Protein AF-A0A0D3A0W7-F1 (afdb_monomer_lite)

Structure (mmCIF, N/CA/C/O backbone):
data_AF-A0A0D3A0W7-F1
#
_entry.id   AF-A0A0D3A0W7-F1
#
loop_
_atom_site.group_PDB
_atom_site.id
_atom_site.type_symbol
_atom_site.label_atom_id
_atom_site.label_alt_id
_atom_site.label_comp_id
_atom_site.label_asym_id
_atom_site.label_entity_id
_atom_site.label_seq_id
_atom_site.pdb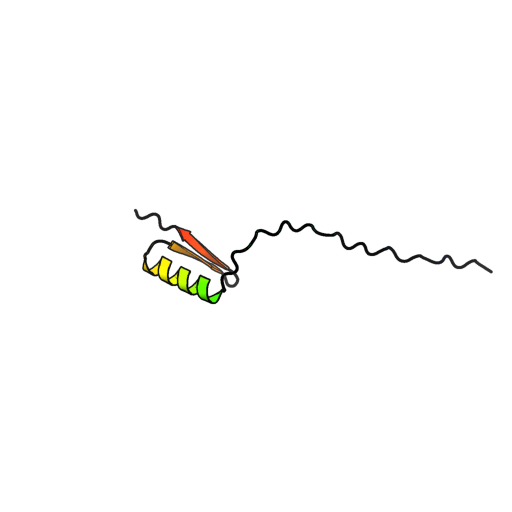x_PDB_ins_code
_atom_site.Cartn_x
_atom_site.Cartn_y
_atom_site.Cartn_z
_atom_site.occupancy
_atom_site.B_iso_or_equiv
_atom_site.auth_seq_id
_atom_site.auth_comp_id
_atom_site.auth_asym_id
_atom_site.auth_atom_id
_atom_site.pdbx_PDB_model_num
ATOM 1 N N . MET A 1 1 ? 45.886 6.211 -57.929 1.00 43.72 1 MET A N 1
ATOM 2 C CA . MET A 1 1 ? 45.811 7.001 -56.680 1.00 43.72 1 MET A CA 1
ATOM 3 C C . MET A 1 1 ? 44.337 7.291 -56.417 1.00 43.72 1 MET A C 1
ATOM 5 O O . MET A 1 1 ? 43.757 8.086 -57.138 1.00 43.72 1 MET A O 1
ATOM 9 N N . ALA A 1 2 ? 43.688 6.535 -55.529 1.00 52.50 2 ALA A N 1
ATOM 10 C CA . ALA A 1 2 ? 42.240 6.623 -55.302 1.00 52.50 2 ALA A CA 1
ATOM 11 C C . ALA A 1 2 ? 41.923 7.643 -54.189 1.00 52.50 2 ALA A C 1
ATOM 13 O O . ALA A 1 2 ? 42.647 7.659 -53.189 1.00 52.50 2 ALA A O 1
ATOM 14 N N . PRO A 1 3 ? 40.871 8.472 -54.312 1.00 61.88 3 PRO A N 1
ATOM 15 C CA . PRO A 1 3 ? 40.492 9.391 -53.246 1.00 61.88 3 PRO A CA 1
ATOM 16 C C . PRO A 1 3 ? 39.838 8.619 -52.092 1.00 61.88 3 PRO A C 1
ATOM 18 O O . PRO A 1 3 ? 38.889 7.856 -52.285 1.00 61.88 3 PRO A O 1
ATOM 21 N N . LYS A 1 4 ? 40.361 8.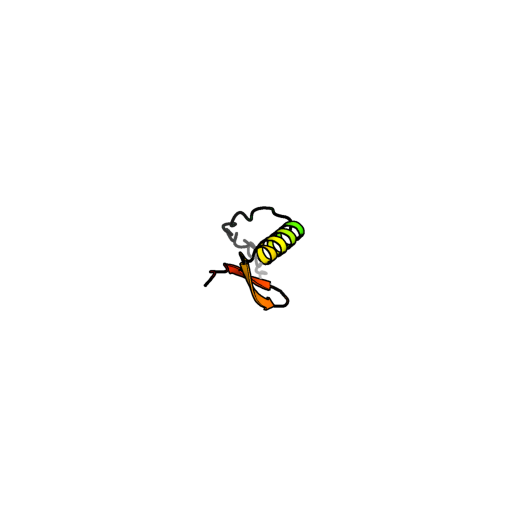806 -50.877 1.00 63.28 4 LYS A N 1
ATOM 22 C CA . LYS A 1 4 ? 39.773 8.276 -49.642 1.00 63.28 4 LYS A CA 1
ATOM 23 C C . LYS A 1 4 ? 38.476 9.040 -49.363 1.00 63.28 4 LYS A C 1
ATOM 25 O O . LYS A 1 4 ? 38.476 10.258 -49.259 1.00 63.28 4 LYS A O 1
ATOM 30 N N . LYS A 1 5 ? 37.363 8.313 -49.294 1.00 60.66 5 LYS A N 1
ATOM 31 C CA . LYS A 1 5 ? 36.028 8.826 -48.977 1.00 60.66 5 LYS A CA 1
ATOM 32 C C . LYS A 1 5 ? 35.913 8.957 -47.457 1.00 60.66 5 LYS A C 1
ATOM 34 O O . LYS A 1 5 ? 35.694 7.953 -46.780 1.00 60.66 5 LYS A O 1
ATOM 39 N N . ASP A 1 6 ? 36.097 10.164 -46.926 1.00 53.97 6 ASP A N 1
ATOM 40 C CA . ASP A 1 6 ? 35.923 10.448 -45.499 1.00 53.97 6 ASP A CA 1
ATOM 41 C C . ASP A 1 6 ? 34.466 10.203 -45.081 1.00 53.97 6 ASP A C 1
ATOM 43 O O . ASP A 1 6 ? 33.529 10.898 -45.478 1.00 53.97 6 ASP A O 1
ATOM 47 N N . LYS A 1 7 ? 34.263 9.142 -44.299 1.00 57.03 7 LYS A N 1
ATOM 48 C CA . LYS A 1 7 ? 32.975 8.767 -43.717 1.00 57.03 7 LYS A CA 1
ATOM 49 C C . LYS A 1 7 ? 32.732 9.643 -42.486 1.00 57.03 7 LYS A C 1
ATOM 51 O O . LYS A 1 7 ? 33.247 9.355 -41.410 1.00 57.03 7 LYS A O 1
ATOM 56 N N . VAL A 1 8 ? 31.946 10.703 -42.651 1.00 58.50 8 VAL A N 1
ATOM 57 C CA . VAL A 1 8 ? 31.454 11.558 -41.556 1.00 58.50 8 VAL A CA 1
ATOM 58 C C . VAL A 1 8 ? 30.731 10.687 -40.508 1.00 58.50 8 VAL A C 1
ATOM 60 O O . VAL A 1 8 ? 29.869 9.889 -40.896 1.00 58.50 8 VAL A O 1
ATOM 63 N N . PRO A 1 9 ? 31.055 10.769 -39.201 1.00 67.06 9 PRO A N 1
ATOM 64 C CA . PRO A 1 9 ? 30.318 10.023 -38.186 1.00 67.06 9 PRO A CA 1
ATOM 65 C C . PRO A 1 9 ? 28.881 10.566 -38.081 1.00 67.06 9 PRO A C 1
ATOM 67 O O . PRO A 1 9 ? 28.679 11.779 -38.175 1.00 67.06 9 PRO A O 1
ATOM 70 N N . PRO A 1 10 ? 27.867 9.702 -37.894 1.00 67.00 10 PRO A N 1
ATOM 71 C CA . PRO A 1 10 ? 26.497 10.165 -37.712 1.00 67.00 10 PRO A CA 1
ATOM 72 C C . PRO A 1 10 ? 26.409 11.039 -36.449 1.00 67.00 10 PRO A C 1
ATOM 74 O O . PRO A 1 10 ? 26.983 10.665 -35.421 1.00 67.00 10 PRO A O 1
ATOM 77 N N . PRO A 1 11 ? 25.680 12.172 -36.472 1.00 62.91 11 PRO A N 1
ATOM 78 C CA . PRO A 1 11 ? 25.380 12.900 -35.251 1.00 62.91 11 PRO A CA 1
ATOM 79 C C . PRO A 1 11 ? 24.527 11.984 -34.375 1.00 62.91 11 PRO A C 1
ATOM 81 O O . PRO A 1 11 ? 23.392 11.653 -34.714 1.00 62.91 11 PRO A O 1
ATOM 84 N N . SER A 1 12 ? 25.083 11.534 -33.252 1.00 62.38 12 SER A N 1
ATOM 85 C CA . SER A 1 12 ? 24.361 10.778 -32.234 1.00 62.38 12 SER A CA 1
ATOM 86 C C . SER A 1 12 ? 23.371 11.702 -31.521 1.00 62.38 12 SER A C 1
ATOM 88 O O . SER A 1 12 ? 23.571 12.079 -30.364 1.00 62.38 12 SER A O 1
ATOM 90 N N . SER A 1 13 ? 22.298 12.090 -32.206 1.00 60.69 13 SER A N 1
ATOM 91 C CA . SER A 1 13 ? 21.096 12.606 -31.570 1.00 60.69 13 SER A CA 1
ATOM 92 C C . SER A 1 13 ? 20.460 11.443 -30.814 1.00 60.69 13 SER A C 1
ATOM 94 O O . SER A 1 13 ? 19.636 10.690 -31.329 1.00 60.69 13 SER A O 1
ATOM 96 N N . LYS A 1 14 ? 20.881 11.258 -29.556 1.00 62.00 14 LYS A N 1
ATOM 97 C CA . LYS A 1 14 ? 20.097 10.469 -28.603 1.00 62.00 14 LYS A CA 1
ATOM 98 C C . LYS A 1 14 ? 18.666 11.009 -28.677 1.00 62.00 14 LYS A C 1
ATOM 100 O O . LYS A 1 14 ? 18.490 12.211 -28.469 1.00 62.00 14 LYS A O 1
ATOM 105 N N . PRO A 1 15 ? 17.654 10.180 -28.978 1.00 52.81 15 PRO A N 1
ATOM 106 C CA . PRO A 1 15 ? 16.284 10.652 -28.959 1.00 52.81 15 PRO A CA 1
ATOM 107 C C . PRO A 1 15 ? 15.999 11.143 -27.540 1.00 52.81 15 PRO A C 1
ATOM 109 O O . PRO A 1 15 ? 16.117 10.385 -26.573 1.00 52.81 15 PRO A O 1
ATOM 112 N N . ALA A 1 16 ? 15.673 12.429 -27.406 1.00 55.56 16 ALA A N 1
ATOM 113 C CA . ALA A 1 16 ? 15.145 12.981 -26.173 1.00 55.56 16 ALA A CA 1
ATOM 114 C C . ALA A 1 16 ? 13.802 12.292 -25.926 1.00 55.56 16 ALA A C 1
ATOM 116 O O . ALA A 1 16 ? 12.758 12.697 -26.435 1.00 55.56 16 ALA A O 1
ATOM 117 N N . LYS A 1 17 ? 13.834 11.190 -25.175 1.00 53.00 17 LYS A N 1
ATOM 118 C CA . LYS A 1 17 ? 12.631 10.593 -24.619 1.00 53.00 17 LYS A CA 1
ATOM 119 C C . LYS A 1 17 ? 12.068 11.639 -23.664 1.00 53.00 17 LYS A C 1
ATOM 121 O O . LYS A 1 17 ? 12.536 11.758 -22.535 1.00 53.00 17 LYS A O 1
ATOM 126 N N . SER A 1 18 ? 11.095 12.415 -24.141 1.00 54.53 18 SER A N 1
ATOM 127 C CA . SER A 1 18 ? 10.185 13.195 -23.305 1.00 54.53 18 SER A CA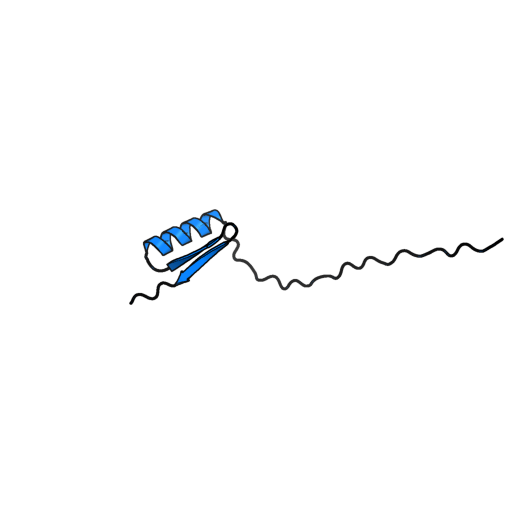 1
ATOM 128 C C . SER A 1 18 ? 9.397 12.199 -22.456 1.00 54.53 18 SER A C 1
ATOM 130 O O . SER A 1 18 ? 8.288 11.773 -22.774 1.00 54.53 18 SER A O 1
ATOM 132 N N . GLY A 1 19 ? 10.049 11.695 -21.412 1.00 44.91 19 GLY A N 1
ATOM 133 C CA . GLY A 1 19 ? 9.403 10.931 -20.371 1.00 44.91 19 GLY A CA 1
ATOM 134 C C . GLY A 1 19 ? 8.596 11.926 -19.566 1.00 44.91 19 GLY A C 1
ATOM 135 O O . GLY A 1 19 ? 9.150 12.557 -18.672 1.00 44.91 19 GLY A O 1
ATOM 136 N N . GLY A 1 20 ? 7.314 12.079 -19.905 1.00 54.78 20 GLY A N 1
ATOM 137 C CA . GLY A 1 20 ? 6.333 12.778 -19.081 1.00 54.78 20 GLY A CA 1
ATOM 138 C C . GLY A 1 20 ? 6.378 12.204 -17.667 1.00 54.78 20 GLY A C 1
ATOM 139 O O . GLY A 1 20 ? 5.801 11.155 -17.374 1.00 54.78 20 GLY A O 1
ATOM 140 N N . GLY A 1 21 ? 7.170 12.839 -16.810 1.00 48.03 21 GLY A N 1
ATOM 141 C CA . GLY A 1 21 ? 7.484 12.341 -15.488 1.00 48.03 21 GLY A CA 1
ATOM 142 C C . GLY A 1 21 ? 6.272 12.521 -14.599 1.00 48.03 21 GLY A C 1
ATOM 143 O O . GLY A 1 21 ? 6.015 13.626 -14.127 1.00 48.03 21 GLY A O 1
ATOM 144 N N . LYS A 1 22 ? 5.539 11.431 -14.336 1.00 59.09 22 LYS A N 1
ATOM 145 C CA . LYS A 1 22 ? 4.613 11.368 -13.201 1.00 59.09 22 LYS A CA 1
ATOM 146 C C . LYS A 1 22 ? 5.369 11.865 -11.973 1.00 59.09 22 LYS A C 1
ATOM 148 O O . LYS A 1 22 ? 6.353 11.247 -11.559 1.00 59.09 22 LYS A O 1
ATOM 153 N N . GLN A 1 23 ? 4.926 12.990 -11.424 1.00 55.41 23 GLN A N 1
ATOM 154 C CA . GLN A 1 23 ? 5.500 13.601 -10.235 1.00 55.41 23 GLN A CA 1
ATOM 155 C C . GLN A 1 23 ? 5.280 12.635 -9.069 1.00 55.41 23 GLN A C 1
ATOM 157 O O . GLN A 1 23 ? 4.209 12.571 -8.467 1.00 55.41 23 GLN A O 1
ATOM 162 N N . LYS A 1 24 ? 6.277 11.792 -8.793 1.00 63.41 24 LYS A N 1
ATOM 163 C CA . LYS A 1 24 ? 6.260 10.914 -7.626 1.00 63.41 24 LYS A CA 1
ATOM 164 C C . LYS A 1 24 ? 6.312 11.823 -6.404 1.00 63.41 24 LYS A C 1
ATOM 166 O O . LYS A 1 24 ? 7.249 12.611 -6.273 1.00 63.41 24 LYS A O 1
ATOM 171 N N . LYS A 1 25 ? 5.327 11.718 -5.505 1.00 64.12 25 LYS A N 1
ATOM 172 C CA . LYS A 1 25 ? 5.457 12.286 -4.157 1.00 64.12 25 LYS A CA 1
ATOM 173 C C . LYS A 1 25 ? 6.794 11.793 -3.602 1.00 64.12 25 LYS A C 1
ATOM 175 O O . LYS A 1 25 ? 7.023 10.584 -3.560 1.00 64.12 25 LYS A O 1
ATOM 180 N N . LYS A 1 26 ? 7.692 12.722 -3.259 1.00 65.75 26 LYS A N 1
ATOM 181 C CA . LYS A 1 26 ? 9.026 12.437 -2.712 1.00 65.75 26 LYS A CA 1
ATOM 182 C C . LYS A 1 26 ? 8.881 11.919 -1.278 1.00 65.75 26 LYS A C 1
ATOM 184 O O . LYS A 1 26 ? 9.220 12.605 -0.324 1.00 65.75 26 LYS A O 1
ATOM 189 N N . ILE A 1 27 ? 8.295 10.739 -1.120 1.00 74.50 27 ILE A N 1
ATOM 190 C CA . ILE A 1 27 ? 8.253 10.031 0.154 1.00 74.50 27 ILE A CA 1
ATOM 191 C C . ILE A 1 27 ? 9.454 9.095 0.211 1.00 74.50 27 ILE A C 1
ATOM 193 O O . ILE A 1 27 ? 9.745 8.375 -0.746 1.00 74.50 27 ILE A O 1
ATOM 197 N N . ASN A 1 28 ? 10.156 9.098 1.339 1.00 83.06 28 ASN A N 1
ATOM 198 C CA . ASN A 1 28 ? 11.226 8.139 1.569 1.00 83.06 28 ASN A CA 1
ATOM 199 C C . ASN A 1 28 ? 10.641 6.721 1.601 1.00 83.06 28 ASN A C 1
ATOM 201 O O . ASN A 1 28 ? 9.583 6.488 2.191 1.00 83.06 28 ASN A O 1
ATOM 205 N N . GLY A 1 29 ? 11.342 5.755 1.003 1.00 81.62 29 GLY A N 1
ATOM 206 C CA . GLY A 1 29 ? 10.881 4.363 0.959 1.00 81.62 29 GLY A CA 1
ATOM 207 C C . GLY A 1 29 ? 10.653 3.758 2.351 1.00 81.62 29 GLY A C 1
ATOM 208 O O . GLY A 1 29 ? 9.754 2.942 2.533 1.00 81.62 29 GLY A O 1
ATOM 209 N N . SER A 1 30 ? 11.408 4.202 3.359 1.00 85.00 30 SER A N 1
ATOM 210 C CA . SER A 1 30 ? 11.212 3.827 4.765 1.00 85.00 30 SER A CA 1
ATOM 211 C C . SER A 1 30 ? 9.879 4.326 5.332 1.00 85.00 30 SER A C 1
ATOM 213 O O . SER A 1 30 ? 9.175 3.560 5.989 1.00 85.00 30 SER A O 1
ATOM 215 N N . LEU A 1 31 ? 9.500 5.573 5.037 1.00 89.06 31 LEU A N 1
ATOM 216 C CA . LEU A 1 31 ? 8.223 6.160 5.449 1.00 89.06 31 LEU A CA 1
ATOM 217 C C . LEU A 1 31 ? 7.050 5.429 4.785 1.00 89.06 31 LEU A C 1
ATOM 219 O O . LEU A 1 31 ? 6.084 5.079 5.456 1.00 89.06 31 LEU A O 1
ATOM 223 N N . ALA A 1 32 ? 7.173 5.119 3.491 1.00 87.75 32 ALA A N 1
ATOM 224 C CA . ALA A 1 32 ? 6.165 4.347 2.769 1.00 87.75 32 ALA A CA 1
ATOM 225 C C . ALA A 1 32 ? 5.935 2.969 3.414 1.00 87.75 32 ALA A C 1
ATOM 227 O O . ALA A 1 32 ? 4.795 2.566 3.626 1.00 87.75 32 ALA A O 1
ATOM 228 N N . ARG A 1 33 ? 7.012 2.266 3.796 1.00 88.75 33 ARG A N 1
ATOM 229 C CA . ARG A 1 33 ? 6.917 0.964 4.479 1.00 88.75 33 ARG A CA 1
ATOM 230 C C . ARG A 1 33 ? 6.254 1.069 5.854 1.00 88.75 33 ARG A C 1
ATOM 232 O O . ARG A 1 33 ? 5.484 0.181 6.204 1.00 88.75 33 ARG A O 1
ATOM 239 N N . ARG A 1 34 ? 6.531 2.130 6.623 1.00 91.81 34 ARG A N 1
ATOM 240 C CA . ARG A 1 34 ? 5.861 2.377 7.915 1.00 91.81 34 ARG A CA 1
ATOM 241 C C . ARG A 1 34 ? 4.362 2.608 7.725 1.00 91.81 34 ARG A C 1
ATOM 243 O O . ARG A 1 34 ? 3.571 1.901 8.338 1.00 91.81 34 ARG A O 1
ATOM 250 N N . ALA A 1 35 ? 3.983 3.484 6.795 1.00 91.50 35 ALA A N 1
ATOM 251 C CA . ALA A 1 35 ? 2.580 3.755 6.487 1.00 91.50 35 ALA A CA 1
ATOM 252 C C . ALA A 1 35 ? 1.826 2.495 6.025 1.00 91.50 35 ALA A C 1
ATOM 254 O O . ALA A 1 35 ? 0.696 2.265 6.442 1.00 91.50 35 ALA A O 1
ATOM 255 N N . ILE A 1 36 ? 2.458 1.638 5.213 1.00 90.94 36 ILE A N 1
ATOM 256 C CA . ILE A 1 36 ? 1.873 0.350 4.807 1.00 90.94 36 ILE A CA 1
ATOM 257 C C . ILE A 1 36 ? 1.592 -0.535 6.030 1.00 90.94 36 ILE A C 1
ATOM 259 O O . ILE A 1 36 ? 0.499 -1.085 6.128 1.00 90.94 36 ILE A O 1
ATOM 263 N N . ARG A 1 37 ? 2.532 -0.645 6.981 1.00 91.44 37 ARG A N 1
ATOM 264 C CA . ARG A 1 37 ? 2.329 -1.427 8.217 1.00 91.44 37 ARG A CA 1
ATOM 265 C C . ARG A 1 37 ? 1.176 -0.880 9.057 1.00 91.44 37 ARG A C 1
ATOM 267 O O . ARG A 1 37 ? 0.361 -1.656 9.541 1.00 91.44 37 ARG A O 1
ATOM 274 N N . GLU A 1 38 ? 1.076 0.439 9.195 1.00 93.69 38 GLU A N 1
ATOM 275 C CA . GLU A 1 38 ? -0.034 1.074 9.914 1.00 93.69 38 GLU A CA 1
ATOM 276 C C . GLU A 1 38 ? -1.383 0.827 9.228 1.00 93.69 38 GLU A C 1
ATOM 278 O O . GLU A 1 38 ? -2.371 0.522 9.891 1.00 93.69 38 GLU A O 1
ATOM 283 N N . LEU A 1 39 ? -1.437 0.929 7.898 1.00 92.00 39 LEU A N 1
ATOM 284 C CA . LEU A 1 39 ? -2.658 0.683 7.128 1.00 92.00 39 LEU A CA 1
ATOM 285 C C . LEU A 1 39 ? -3.089 -0.790 7.171 1.00 92.00 39 LEU A C 1
ATOM 287 O O . LEU A 1 39 ? -4.289 -1.064 7.162 1.00 92.00 39 LEU A O 1
ATOM 291 N N . MET A 1 40 ? -2.135 -1.723 7.246 1.00 90.38 40 MET A N 1
ATOM 292 C CA . MET A 1 40 ? -2.415 -3.141 7.494 1.00 90.38 40 MET A CA 1
ATOM 293 C C . MET A 1 40 ? -2.957 -3.382 8.897 1.00 90.38 40 MET A C 1
ATOM 295 O O . MET A 1 40 ? -3.945 -4.091 9.042 1.00 90.38 40 MET A O 1
ATOM 299 N N . ALA A 1 41 ? -2.341 -2.780 9.919 1.00 91.38 41 ALA A N 1
ATOM 300 C CA . ALA A 1 41 ? -2.788 -2.917 11.305 1.00 91.38 41 ALA A CA 1
ATOM 301 C C . ALA A 1 41 ? -4.208 -2.364 11.502 1.00 91.38 41 ALA A C 1
ATOM 303 O O . ALA A 1 41 ? -5.004 -2.941 12.232 1.00 91.38 41 ALA A O 1
ATOM 304 N N . LYS A 1 42 ? -4.551 -1.281 10.794 1.00 92.31 42 LYS A N 1
ATOM 305 C CA . LYS A 1 42 ? -5.913 -0.726 10.749 1.00 92.31 42 LYS A CA 1
ATOM 306 C C . LYS A 1 42 ? -6.899 -1.578 9.937 1.00 92.31 42 LYS A C 1
ATOM 308 O O . LYS A 1 42 ? -8.078 -1.249 9.905 1.00 92.31 42 LYS A O 1
ATOM 313 N N . GLY A 1 43 ? -6.431 -2.604 9.223 1.00 89.50 43 GLY A N 1
ATOM 314 C CA . GLY A 1 43 ? -7.263 -3.433 8.350 1.00 89.50 43 GLY A CA 1
ATOM 315 C C . GLY A 1 43 ? -7.789 -2.708 7.108 1.00 89.50 43 GLY A C 1
ATOM 316 O O . GLY A 1 43 ? -8.739 -3.172 6.497 1.00 89.50 43 GLY A O 1
ATOM 317 N N . VAL A 1 44 ? -7.197 -1.572 6.715 1.00 92.19 44 VAL A N 1
ATOM 318 C CA . VAL A 1 44 ? -7.646 -0.769 5.557 1.00 92.19 44 VAL A CA 1
ATOM 319 C C . VAL A 1 44 ? -7.089 -1.318 4.242 1.00 92.19 44 VAL A C 1
ATOM 321 O O . VAL A 1 44 ? -7.690 -1.139 3.179 1.00 92.19 44 VAL A O 1
ATOM 324 N N . ILE A 1 45 ? -5.933 -1.982 4.293 1.00 93.06 45 ILE A N 1
ATOM 325 C CA . ILE A 1 45 ? -5.300 -2.632 3.142 1.00 93.06 45 ILE A CA 1
ATOM 326 C C . ILE A 1 45 ? -4.899 -4.063 3.487 1.00 93.06 45 ILE A C 1
ATOM 328 O O . ILE A 1 45 ? -4.530 -4.357 4.622 1.00 93.06 45 ILE A O 1
ATOM 332 N N . ARG A 1 46 ? -4.902 -4.936 2.480 1.00 90.69 46 ARG A N 1
ATOM 333 C CA . ARG A 1 46 ? -4.435 -6.321 2.584 1.00 90.69 46 ARG A CA 1
ATOM 334 C C . ARG A 1 46 ? -3.363 -6.613 1.546 1.00 90.69 46 ARG A C 1
ATOM 336 O O . ARG A 1 46 ? -3.395 -6.083 0.431 1.00 90.69 46 ARG A O 1
ATOM 343 N N . MET A 1 47 ? -2.410 -7.460 1.915 1.00 91.31 47 MET A N 1
ATOM 344 C CA . MET A 1 47 ? -1.447 -8.004 0.964 1.00 91.31 47 MET A CA 1
ATOM 345 C C . MET A 1 47 ? -2.147 -9.042 0.091 1.00 91.31 47 MET A C 1
ATOM 347 O O . MET A 1 47 ? -2.850 -9.904 0.608 1.00 91.31 47 MET A O 1
ATOM 351 N N . VAL A 1 48 ? -1.970 -8.936 -1.224 1.00 90.94 48 VAL A N 1
ATOM 352 C CA . VAL A 1 48 ? -2.506 -9.919 -2.182 1.00 90.94 48 VAL A CA 1
ATOM 353 C C . VAL A 1 48 ? -1.393 -10.813 -2.699 1.00 90.94 48 VAL A C 1
ATOM 355 O O . VAL A 1 48 ? -1.560 -12.022 -2.782 1.00 90.94 48 VAL A O 1
ATOM 358 N N . ALA A 1 49 ? -0.243 -10.218 -3.011 1.00 89.88 49 ALA A N 1
ATOM 359 C CA . ALA A 1 49 ? 0.921 -10.946 -3.484 1.00 89.88 49 ALA A CA 1
ATOM 360 C C . ALA A 1 49 ? 2.207 -10.266 -3.013 1.00 89.88 49 ALA A C 1
ATOM 362 O O . ALA A 1 49 ? 2.324 -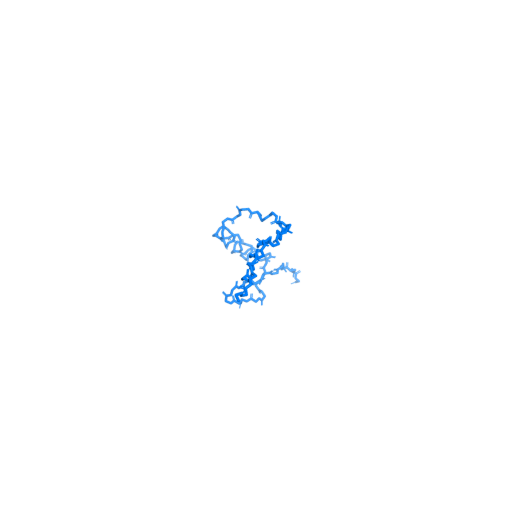9.034 -3.025 1.00 89.88 49 ALA A O 1
ATOM 363 N N . ALA A 1 50 ? 3.184 -11.084 -2.636 1.00 90.81 50 ALA A N 1
ATOM 364 C CA . ALA A 1 50 ? 4.548 -10.657 -2.372 1.00 90.81 50 ALA A CA 1
ATOM 365 C C . ALA A 1 50 ? 5.474 -11.296 -3.408 1.00 90.81 50 ALA A C 1
ATOM 367 O O . ALA A 1 50 ? 5.612 -12.515 -3.462 1.00 90.81 50 ALA A O 1
ATOM 368 N N . HIS A 1 51 ? 6.106 -10.462 -4.226 1.00 92.19 51 HIS A N 1
ATOM 369 C CA . HIS A 1 51 ? 7.180 -10.847 -5.127 1.00 92.19 51 HIS A CA 1
ATOM 370 C C . HIS A 1 51 ? 8.499 -10.221 -4.652 1.00 92.19 51 HIS A C 1
ATOM 372 O O . HIS A 1 51 ? 8.503 -9.256 -3.884 1.00 92.19 51 HIS A O 1
ATOM 378 N N . SER A 1 52 ? 9.632 -10.759 -5.104 1.00 85.25 52 SER A N 1
ATOM 379 C CA . SER A 1 52 ? 10.965 -10.330 -4.659 1.00 85.25 52 SER A CA 1
ATOM 380 C C . SER A 1 52 ? 11.254 -8.857 -4.965 1.00 85.25 52 SER A C 1
ATOM 382 O O . SER A 1 52 ? 11.910 -8.175 -4.181 1.00 85.25 52 SER A O 1
ATOM 384 N N . SER A 1 53 ? 10.728 -8.346 -6.078 1.00 85.38 53 SER A N 1
ATOM 385 C CA . SER A 1 53 ? 10.901 -6.957 -6.511 1.00 85.38 53 SER A CA 1
ATOM 386 C C . SER A 1 53 ? 9.700 -6.056 -6.208 1.00 85.38 53 SER A C 1
ATOM 388 O O . SER A 1 53 ? 9.821 -4.832 -6.286 1.00 85.38 53 SER A O 1
ATOM 390 N N . GLN A 1 54 ? 8.543 -6.629 -5.856 1.00 85.06 54 GLN A N 1
ATOM 391 C CA . GLN A 1 54 ? 7.303 -5.873 -5.710 1.00 85.06 54 GLN A CA 1
ATOM 392 C C . GLN A 1 54 ? 6.353 -6.498 -4.689 1.00 85.06 54 GLN A C 1
ATOM 394 O O . GLN A 1 54 ? 6.038 -7.681 -4.737 1.00 85.06 54 GLN A O 1
ATOM 399 N N . GLN A 1 55 ? 5.821 -5.663 -3.801 1.00 90.50 55 GLN A N 1
ATOM 400 C CA . GLN A 1 55 ? 4.737 -6.036 -2.898 1.00 90.50 55 GLN A CA 1
ATOM 401 C C . GLN A 1 55 ? 3.445 -5.374 -3.370 1.00 90.50 55 GLN A C 1
ATOM 403 O O . GLN A 1 55 ? 3.427 -4.165 -3.621 1.00 90.50 55 GLN A O 1
ATOM 408 N N . ILE A 1 56 ? 2.380 -6.163 -3.507 1.00 91.75 56 ILE A N 1
ATOM 409 C CA . ILE A 1 56 ? 1.090 -5.706 -4.025 1.00 91.75 56 ILE A CA 1
ATOM 410 C C . ILE A 1 56 ? 0.079 -5.661 -2.882 1.00 91.75 56 ILE A C 1
ATOM 412 O O . ILE A 1 56 ? -0.253 -6.679 -2.267 1.00 91.75 56 ILE A O 1
ATOM 416 N N . TYR A 1 57 ? -0.428 -4.456 -2.637 1.00 92.12 57 TYR A N 1
ATOM 417 C CA . TYR A 1 57 ? -1.447 -4.172 -1.635 1.00 92.12 57 TYR A CA 1
ATOM 418 C C . TYR A 1 57 ? -2.731 -3.724 -2.312 1.00 92.12 57 TYR A C 1
ATOM 420 O O . TYR A 1 57 ? -2.702 -2.963 -3.279 1.00 92.12 57 TYR A O 1
ATOM 428 N N . THR A 1 58 ? -3.859 -4.181 -1.782 1.00 92.44 58 THR A N 1
ATOM 429 C CA . THR A 1 58 ? -5.188 -3.764 -2.235 1.00 92.44 58 THR A CA 1
ATOM 430 C C . THR A 1 58 ? -5.982 -3.225 -1.063 1.00 92.44 58 THR A C 1
ATOM 432 O O . THR A 1 58 ? -5.699 -3.546 0.093 1.00 92.44 58 THR A O 1
ATOM 435 N N . ARG A 1 59 ? -6.971 -2.380 -1.355 1.00 92.81 59 ARG A N 1
ATOM 436 C CA . ARG A 1 59 ? -7.917 -1.906 -0.348 1.00 92.81 59 ARG A CA 1
ATOM 437 C C . ARG A 1 59 ? -8.687 -3.097 0.224 1.00 92.81 59 ARG A C 1
ATOM 439 O O . ARG A 1 59 ? -9.177 -3.935 -0.531 1.00 92.81 59 ARG A O 1
ATOM 446 N N . ALA A 1 60 ? -8.810 -3.145 1.542 1.00 87.50 60 ALA A N 1
ATOM 447 C CA . ALA A 1 60 ? -9.719 -4.049 2.218 1.00 87.50 60 ALA A CA 1
ATOM 448 C C . ALA A 1 60 ? -11.139 -3.482 2.090 1.00 87.50 60 ALA A C 1
ATOM 450 O O . ALA A 1 60 ? -11.448 -2.393 2.575 1.00 87.50 60 ALA A O 1
ATOM 451 N N . THR A 1 61 ? -11.994 -4.189 1.364 1.00 82.00 61 THR A N 1
ATOM 452 C CA . THR A 1 61 ? -13.440 -3.995 1.421 1.00 82.00 61 THR A CA 1
ATOM 453 C C . THR A 1 61 ? -13.942 -4.949 2.490 1.00 82.00 61 THR A C 1
ATOM 455 O O . THR A 1 61 ? -13.989 -6.151 2.242 1.00 82.00 61 THR A O 1
ATOM 458 N N . ASN A 1 62 ? -14.208 -4.435 3.690 1.00 63.78 62 ASN A N 1
ATOM 459 C CA . ASN A 1 62 ? -14.826 -5.222 4.753 1.00 63.78 62 ASN A CA 1
ATOM 460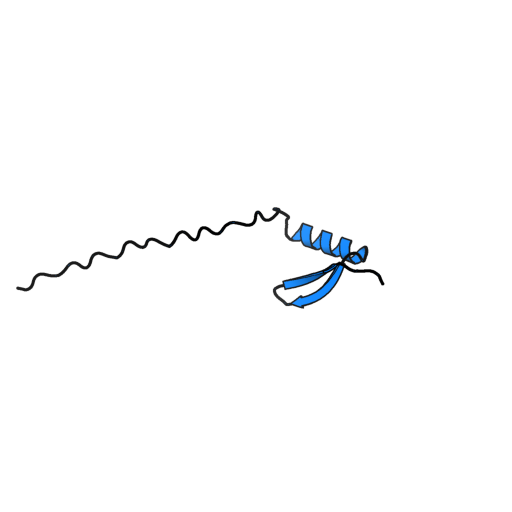 C C . ASN A 1 62 ? -16.158 -5.781 4.227 1.00 63.78 62 ASN A C 1
ATOM 462 O O . ASN A 1 62 ? -17.016 -5.004 3.807 1.00 63.78 62 ASN A O 1
ATOM 466 N N . THR A 1 63 ? -16.276 -7.105 4.213 1.00 56.44 63 THR A N 1
ATOM 467 C CA . THR A 1 63 ? -17.539 -7.852 4.233 1.00 56.44 63 THR A CA 1
ATOM 468 C C . THR A 1 63 ? -17.647 -8.489 5.598 1.00 56.44 63 THR A C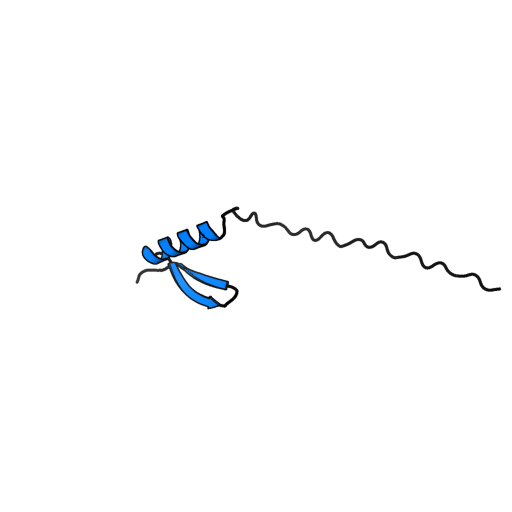 1
ATOM 470 O O . THR A 1 63 ? -16.608 -9.061 6.009 1.00 56.44 63 THR A O 1
#

pLDDT: mean 75.33, std 16.28, range [43.72, 93.69]

Foldseek 3Di:
DDDDDDDDDDPPPPPPPPPVDPPPPPDDPVNVVVVVVVCVVVVQKDWDDDDPVDTDIDGDDDD

InterPro domains:
  IPR004977 Small ribosomal subunit protein eS25 [PF03297] (24-60)
  IPR004977 Small ribosomal subunit protein eS25 [PTHR12850] (26-63)
  IPR036388 Winged helix-like DNA-binding domain superfamily [G3DSA:1.10.10.10] (22-63)

Secondary structure (DSSP, 8-state):
-PPP---PPP------------------HHHHHHHHHHHHHTTSEEEEEE-SS-EEEEE----

Sequence (63 aa):
MAPKKDKVPPPSSKPAKSGGGKQKKKINGSLARRAIRELMAKGVIRMVAAHSSQQIYTRATNT

Organism: NCBI:txid109376

Radius of gyration: 25.59 Å; chains: 1; bounding box: 63×24×68 Å